Protein AF-F4N2G5-F1 (afdb_monomer)

Solvent-accessible surface area (backbone atoms only — not comparable to full-atom values): 9400 Å² total; per-residue (Å²): 141,78,87,77,74,77,72,80,75,75,89,50,101,57,57,72,68,54,56,51,49,51,51,50,53,52,51,51,53,53,51,50,51,51,49,50,54,50,52,54,52,51,51,53,51,50,52,52,52,50,52,52,49,52,52,38,50,49,43,46,70,70,36,52,48,53,44,50,52,50,53,52,52,52,50,51,54,47,54,55,53,63,75,45,82,60,80,68,88,66,76,63,88,42,73,64,55,60,50,51,50,52,52,42,51,51,51,46,53,74,66,73,38,70,64,60,50,49,52,52,55,53,38,57,46,39,53,56,52,49,49,50,28,42,76,68,69,49,96,58,70,52,63,61,46,51,51,55,31,52,52,44,51,51,52,51,53,54,56,56,62,72,73,103

Foldseek 3Di:
DDPPPPPPPCPDPDDPVVVVVVVVVVVVVVVVVVVVVVVVVVVVVVVVVVVVVVVVCCCVPPQLVLLLVLLVVVLVVLVVLLPDLAPPPPPDPDPVVVVSVVVNLVSQVVLVDPVLSVLVVVLVVLSVVSVVCNVVVHPDPSPVSSVVSVVSSVVSSVVSVVSD

Structure (mmCIF, N/CA/C/O backbone):
data_AF-F4N2G5-F1
#
_entry.id   AF-F4N2G5-F1
#
loop_
_atom_site.group_PDB
_atom_site.id
_atom_site.type_symbol
_atom_site.label_atom_id
_atom_site.label_alt_id
_atom_site.label_comp_id
_atom_site.label_asym_id
_atom_site.label_entity_id
_atom_site.label_seq_id
_atom_site.pdbx_PDB_ins_code
_atom_site.Cartn_x
_atom_site.Cartn_y
_atom_site.Cartn_z
_atom_site.occupancy
_atom_site.B_iso_or_equiv
_atom_site.auth_seq_id
_atom_site.auth_comp_id
_atom_site.auth_asym_id
_atom_site.auth_atom_id
_atom_site.pdbx_PDB_model_num
ATOM 1 N N . MET A 1 1 ? 75.468 11.472 -58.502 1.00 36.75 1 MET A N 1
ATOM 2 C CA . MET A 1 1 ? 74.272 12.330 -58.608 1.00 36.75 1 MET A CA 1
ATOM 3 C C . MET A 1 1 ? 73.341 11.672 -59.615 1.00 36.75 1 MET A C 1
ATOM 5 O O . MET A 1 1 ? 73.536 11.823 -60.810 1.00 36.75 1 MET A O 1
ATOM 9 N N . ILE A 1 2 ? 72.443 10.817 -59.124 1.00 29.44 2 ILE A N 1
ATOM 10 C CA . ILE A 1 2 ? 71.474 10.077 -59.938 1.00 29.44 2 ILE A CA 1
ATOM 11 C C . ILE A 1 2 ? 70.118 10.638 -59.537 1.00 29.44 2 ILE A C 1
ATOM 13 O O . ILE A 1 2 ? 69.681 10.469 -58.401 1.00 29.44 2 ILE A O 1
ATOM 17 N N . THR A 1 3 ? 69.507 11.386 -60.446 1.00 38.22 3 THR A N 1
ATOM 18 C CA . THR A 1 3 ? 68.133 11.866 -60.329 1.00 38.22 3 THR A CA 1
ATOM 19 C C . THR A 1 3 ? 67.207 10.661 -60.431 1.00 38.22 3 THR A C 1
ATOM 21 O O . THR A 1 3 ? 66.784 10.279 -61.521 1.00 38.22 3 THR A O 1
ATOM 24 N N . LEU A 1 4 ? 66.924 10.033 -59.290 1.00 38.41 4 LEU A N 1
ATOM 25 C CA . LEU A 1 4 ? 65.799 9.121 -59.1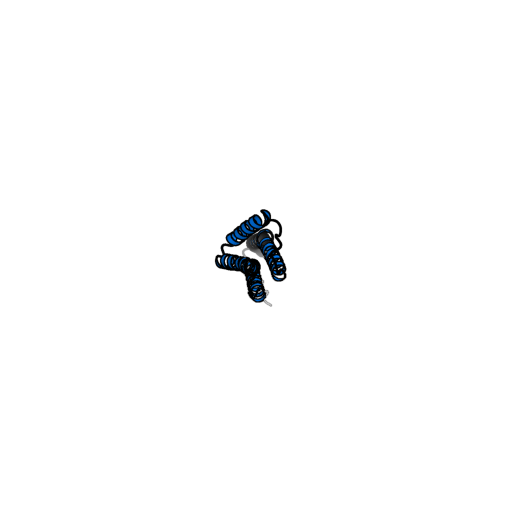49 1.00 38.41 4 LEU A CA 1
ATOM 26 C C . LEU A 1 4 ? 64.534 9.974 -59.203 1.00 38.41 4 LEU A C 1
ATOM 28 O O . LEU A 1 4 ? 64.085 10.549 -58.214 1.00 38.41 4 LEU A O 1
ATOM 32 N N . TYR A 1 5 ? 64.019 10.105 -60.422 1.00 39.09 5 TYR A N 1
ATOM 33 C CA . TYR A 1 5 ? 62.641 10.472 -60.684 1.00 39.09 5 TYR A CA 1
ATOM 34 C C . TYR A 1 5 ? 61.792 9.483 -59.877 1.00 39.09 5 TYR A C 1
ATOM 36 O O . TYR A 1 5 ? 61.670 8.319 -60.257 1.00 39.09 5 TYR A O 1
ATOM 44 N N . CYS A 1 6 ? 61.252 9.913 -58.733 1.00 48.22 6 CYS A N 1
ATOM 45 C CA . CYS A 1 6 ? 60.122 9.228 -58.120 1.00 48.22 6 CYS A CA 1
ATOM 46 C C . CYS A 1 6 ? 58.960 9.388 -59.097 1.00 48.22 6 CYS A C 1
ATOM 48 O O . CYS A 1 6 ? 58.163 10.323 -59.007 1.00 48.22 6 CYS A O 1
ATOM 50 N N . GLY A 1 7 ? 58.929 8.489 -60.082 1.00 39.19 7 GLY A N 1
ATOM 51 C CA . GLY A 1 7 ? 57.743 8.167 -60.838 1.00 39.19 7 GLY A CA 1
ATOM 52 C C . GLY A 1 7 ? 56.649 7.942 -59.817 1.00 39.19 7 GLY A C 1
ATOM 53 O O . GLY A 1 7 ? 56.729 7.054 -58.973 1.00 39.19 7 GLY A O 1
ATOM 54 N N . LYS A 1 8 ? 55.679 8.848 -59.841 1.00 44.97 8 LYS A N 1
ATOM 55 C CA . LYS A 1 8 ? 54.431 8.756 -59.112 1.00 44.97 8 LYS A CA 1
ATOM 56 C C . LYS A 1 8 ? 53.700 7.546 -59.680 1.00 44.97 8 LYS A C 1
ATOM 58 O O . LYS A 1 8 ? 52.864 7.677 -60.572 1.00 44.97 8 LYS A O 1
ATOM 63 N N . GLU A 1 9 ? 54.075 6.361 -59.215 1.00 43.81 9 GLU A N 1
ATOM 64 C CA . GLU A 1 9 ? 53.284 5.164 -59.414 1.00 43.81 9 GLU A CA 1
ATOM 65 C C . GLU A 1 9 ? 52.011 5.371 -58.605 1.00 43.81 9 GLU A C 1
ATOM 67 O O . GLU A 1 9 ? 51.947 5.181 -57.391 1.00 43.81 9 GLU A O 1
ATOM 72 N N . ASN A 1 10 ? 51.009 5.891 -59.309 1.00 43.81 10 ASN A N 1
ATOM 73 C CA . ASN A 1 10 ? 49.627 5.951 -58.883 1.00 43.81 10 ASN A CA 1
ATOM 74 C C . ASN A 1 10 ? 49.120 4.510 -58.695 1.00 43.81 10 ASN A C 1
ATOM 76 O O . ASN A 1 10 ? 48.363 3.993 -59.509 1.00 43.81 10 ASN A O 1
ATOM 80 N N . LEU A 1 11 ? 49.525 3.862 -57.605 1.00 47.91 11 LEU A N 1
ATOM 81 C CA . LEU A 1 11 ? 48.919 2.641 -57.070 1.00 47.91 11 LEU A CA 1
ATOM 82 C C . LEU A 1 11 ? 47.849 3.006 -56.032 1.00 47.91 11 LEU A C 1
ATOM 84 O O . LEU A 1 11 ? 47.732 2.443 -54.948 1.00 47.91 11 LEU A O 1
ATOM 88 N N . SER A 1 12 ? 47.035 3.993 -56.384 1.00 48.25 12 SER A N 1
ATOM 89 C CA . SER A 1 12 ? 45.714 4.187 -55.807 1.00 48.25 12 SER A CA 1
ATOM 90 C C . SER A 1 12 ? 44.807 4.626 -56.938 1.00 48.25 12 SER A C 1
ATOM 92 O O . SER A 1 12 ? 44.971 5.703 -57.502 1.00 48.25 12 SER A O 1
ATOM 94 N N . ALA A 1 13 ? 43.864 3.753 -57.293 1.00 53.59 13 ALA A N 1
ATOM 95 C CA . ALA A 1 13 ? 42.905 3.950 -58.377 1.00 53.59 13 ALA A CA 1
ATOM 96 C C . ALA A 1 13 ? 41.901 5.099 -58.119 1.00 53.59 13 ALA A C 1
ATOM 98 O O . ALA A 1 13 ? 40.985 5.302 -58.909 1.00 53.59 13 ALA A O 1
ATOM 99 N N . LEU A 1 14 ? 42.066 5.860 -57.030 1.00 54.56 14 LEU A N 1
ATOM 100 C CA . LEU A 1 14 ? 41.277 7.038 -56.682 1.00 54.56 14 LEU A CA 1
ATOM 101 C C . LEU A 1 14 ? 42.187 8.155 -56.158 1.00 54.56 14 LEU A C 1
ATOM 103 O O . LEU A 1 14 ? 43.145 7.891 -55.430 1.00 54.56 14 LEU A O 1
ATOM 107 N N . SER A 1 15 ? 41.877 9.409 -56.511 1.00 60.66 15 SER A N 1
ATOM 108 C CA . SER A 1 15 ? 42.603 10.564 -55.969 1.00 60.66 15 SER A CA 1
ATOM 109 C C . SER A 1 15 ? 42.416 10.647 -54.439 1.00 60.66 15 SER A C 1
ATOM 111 O O . SER A 1 15 ? 41.378 10.217 -53.925 1.00 60.66 15 SER A O 1
ATOM 113 N N . PRO A 1 16 ? 43.386 11.205 -53.689 1.00 62.91 16 PRO A N 1
ATOM 114 C CA . PRO A 1 16 ? 43.317 11.304 -52.225 1.00 62.91 16 PRO A CA 1
ATOM 115 C C . PRO A 1 16 ? 42.044 11.997 -51.714 1.00 62.91 16 PRO A C 1
ATOM 117 O O . PRO A 1 16 ? 41.509 11.642 -50.666 1.00 62.91 16 PRO A O 1
ATOM 120 N N . GLU A 1 17 ? 41.528 12.949 -52.491 1.00 64.31 17 GLU A N 1
ATOM 121 C CA . GLU A 1 17 ? 40.291 13.684 -52.216 1.00 64.31 17 GLU A CA 1
ATOM 122 C C . GLU A 1 17 ? 39.054 12.776 -52.283 1.00 64.31 17 GLU A C 1
ATOM 124 O O . GLU A 1 17 ? 38.170 12.879 -51.434 1.00 64.31 17 GLU A O 1
ATOM 129 N N . TRP A 1 18 ? 39.012 11.826 -53.225 1.00 65.62 18 TRP A N 1
ATOM 130 C CA . TRP A 1 18 ? 37.915 10.860 -53.334 1.00 65.62 18 TRP A CA 1
ATOM 131 C C . TRP A 1 18 ? 37.932 9.822 -52.208 1.00 65.62 18 TRP A C 1
ATOM 133 O O . TRP A 1 18 ? 36.873 9.457 -51.702 1.00 65.62 18 TRP A O 1
ATOM 143 N N . VAL A 1 19 ? 39.115 9.379 -51.769 1.00 68.12 19 VAL A N 1
ATOM 144 C CA . VAL A 1 19 ? 39.245 8.466 -50.617 1.00 68.12 19 VAL A CA 1
ATOM 145 C C . VAL A 1 19 ? 38.788 9.158 -49.326 1.00 68.12 19 VAL A C 1
ATOM 147 O O . VAL A 1 19 ? 38.049 8.566 -48.538 1.00 68.12 19 VAL A O 1
ATOM 150 N N . GLY A 1 20 ? 39.149 10.435 -49.144 1.00 66.88 20 GLY A N 1
ATOM 151 C CA . GLY A 1 20 ? 38.662 11.263 -48.039 1.00 66.88 20 GLY A CA 1
ATOM 152 C C . GLY A 1 20 ? 37.144 11.477 -48.074 1.00 66.88 20 GLY A C 1
ATOM 153 O O . GLY A 1 20 ? 36.478 11.306 -47.053 1.00 66.88 2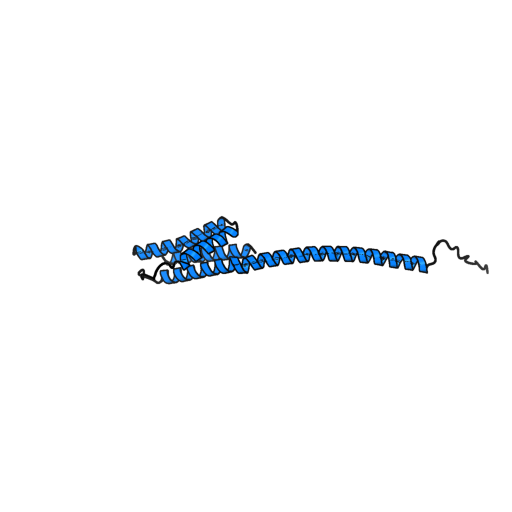0 GLY A O 1
ATOM 154 N N . LEU A 1 21 ? 36.577 11.770 -49.250 1.00 73.81 21 LEU A N 1
ATOM 155 C CA . LEU A 1 21 ? 35.134 11.957 -49.433 1.00 73.81 21 LEU A CA 1
ATOM 156 C C . LEU A 1 21 ? 34.341 10.682 -49.097 1.00 73.81 21 LEU A C 1
ATOM 158 O O . LEU A 1 21 ? 33.347 10.746 -48.373 1.00 73.81 21 LEU A O 1
ATOM 162 N N . ILE A 1 22 ? 34.802 9.518 -49.567 1.00 75.31 22 ILE A N 1
ATOM 163 C CA . ILE A 1 22 ? 34.173 8.222 -49.269 1.00 75.31 22 ILE A CA 1
ATOM 164 C C . ILE A 1 22 ? 34.256 7.915 -47.769 1.00 75.31 22 ILE A C 1
ATOM 166 O O . ILE A 1 22 ? 33.269 7.464 -47.189 1.00 75.31 22 ILE A O 1
ATOM 170 N N . GLY A 1 23 ? 35.392 8.203 -47.126 1.00 75.06 23 GLY A N 1
ATOM 171 C CA . GLY A 1 23 ? 35.560 8.038 -45.681 1.00 75.06 23 GLY A CA 1
ATOM 172 C C . GLY A 1 23 ? 34.583 8.891 -44.866 1.00 75.06 23 GLY A C 1
ATOM 173 O O . GLY A 1 23 ? 33.963 8.387 -43.928 1.00 75.06 23 GLY A O 1
ATOM 174 N N . VAL A 1 24 ? 34.376 10.153 -45.259 1.00 78.38 24 VAL A N 1
ATOM 175 C CA . VAL A 1 24 ? 33.397 11.048 -44.619 1.00 78.38 24 VAL A CA 1
ATOM 176 C C . VAL A 1 24 ? 31.973 10.540 -44.839 1.00 78.38 24 VAL A C 1
ATOM 178 O O . VAL A 1 24 ? 31.214 10.435 -43.876 1.00 78.38 24 VAL A O 1
ATOM 181 N N . ILE A 1 25 ? 31.602 10.157 -46.064 1.00 78.62 25 ILE A N 1
ATOM 182 C CA . ILE A 1 25 ? 30.261 9.629 -46.361 1.00 78.62 25 ILE A CA 1
ATOM 183 C C . ILE A 1 25 ? 29.992 8.352 -45.550 1.00 78.62 25 ILE A C 1
ATOM 185 O O . ILE A 1 25 ? 28.964 8.254 -44.878 1.00 78.62 25 ILE A O 1
ATOM 189 N N . ALA A 1 26 ? 30.936 7.408 -45.541 1.00 78.06 26 ALA A N 1
ATOM 190 C CA . ALA A 1 26 ? 30.819 6.165 -44.782 1.00 78.06 26 ALA A CA 1
ATOM 191 C C . ALA A 1 26 ? 30.724 6.420 -43.268 1.00 78.06 26 ALA A C 1
ATOM 193 O O . ALA A 1 26 ? 29.859 5.850 -42.600 1.00 78.06 26 ALA A O 1
ATOM 194 N N . GLY A 1 27 ? 31.551 7.323 -42.732 1.00 78.81 27 GLY A N 1
ATOM 195 C CA . GLY A 1 27 ? 31.499 7.731 -41.327 1.00 78.81 27 GLY A CA 1
ATOM 196 C C . GLY A 1 27 ? 30.171 8.395 -40.951 1.00 78.81 27 GLY A C 1
ATOM 197 O O . GLY A 1 27 ? 29.613 8.104 -39.892 1.00 78.81 27 GLY A O 1
ATOM 198 N N . THR A 1 28 ? 29.613 9.222 -41.839 1.00 83.50 28 THR A N 1
ATOM 199 C CA . THR A 1 28 ? 28.327 9.904 -41.618 1.00 83.50 28 THR A CA 1
ATOM 200 C C . THR A 1 28 ? 27.163 8.912 -41.620 1.00 83.50 28 THR A C 1
ATOM 202 O O . THR A 1 28 ? 26.295 8.984 -40.751 1.00 83.50 28 THR A O 1
ATOM 205 N N . ILE A 1 29 ? 27.169 7.937 -42.535 1.00 82.31 29 ILE A N 1
ATOM 206 C CA . ILE A 1 29 ? 26.154 6.872 -42.592 1.00 82.31 29 ILE A CA 1
ATOM 207 C C . ILE A 1 29 ? 26.222 5.992 -41.339 1.00 82.31 29 ILE A C 1
ATOM 209 O O . ILE A 1 29 ? 25.192 5.738 -40.714 1.00 82.31 29 ILE A O 1
ATOM 213 N N . LEU A 1 30 ? 27.422 5.566 -40.927 1.00 79.25 30 LEU A N 1
ATOM 214 C CA . LEU A 1 30 ? 27.606 4.760 -39.716 1.00 79.25 30 LEU A CA 1
ATOM 215 C C . LEU A 1 30 ? 27.175 5.514 -38.455 1.00 79.25 30 LEU A C 1
ATOM 217 O O . LEU A 1 30 ? 26.456 4.960 -37.624 1.00 79.25 30 LEU A O 1
ATOM 221 N N . THR A 1 31 ? 27.553 6.787 -38.334 1.00 82.00 31 THR A N 1
ATOM 222 C CA . THR A 1 31 ? 27.168 7.626 -37.190 1.00 82.00 31 THR A CA 1
ATOM 223 C C . THR A 1 31 ? 25.664 7.899 -37.186 1.00 82.00 31 THR A C 1
ATOM 225 O O . THR A 1 31 ? 25.040 7.863 -36.125 1.00 82.00 31 THR A O 1
ATOM 228 N N . GLY A 1 32 ? 25.053 8.103 -38.357 1.00 82.06 32 GLY A N 1
ATOM 229 C CA . GLY A 1 32 ? 23.605 8.254 -38.507 1.00 82.06 32 GLY A CA 1
ATOM 230 C C . GLY A 1 32 ? 22.840 6.994 -38.097 1.00 82.06 32 GLY A C 1
ATOM 231 O O . GLY A 1 32 ? 21.888 7.079 -37.321 1.00 82.06 32 GLY A O 1
ATOM 232 N N . LEU A 1 33 ? 23.299 5.815 -38.531 1.00 82.31 33 LEU A N 1
ATOM 233 C CA . LEU A 1 33 ? 22.727 4.527 -38.127 1.00 82.31 33 LEU A CA 1
ATOM 234 C C . LEU A 1 33 ? 22.886 4.286 -36.622 1.00 82.31 33 LEU A C 1
ATOM 236 O O . LEU A 1 33 ? 21.908 3.955 -35.951 1.00 82.31 33 LEU A O 1
ATOM 240 N N . ALA A 1 34 ? 24.083 4.499 -36.070 1.00 80.75 34 ALA A N 1
ATOM 241 C CA . ALA A 1 34 ? 24.333 4.365 -34.636 1.00 80.75 34 ALA A CA 1
ATOM 242 C C . ALA A 1 34 ? 23.440 5.313 -33.818 1.00 80.75 34 ALA A C 1
ATOM 244 O O . ALA A 1 34 ? 22.804 4.887 -32.854 1.00 80.75 34 ALA A O 1
ATOM 245 N N . SER A 1 35 ? 23.317 6.571 -34.249 1.00 83.19 35 SER A N 1
ATOM 246 C CA . SER A 1 35 ? 22.448 7.567 -33.612 1.00 83.19 35 SER A CA 1
ATOM 247 C C . SER A 1 35 ? 20.978 7.158 -33.666 1.00 83.19 35 SER A C 1
ATOM 249 O O . SER A 1 35 ? 20.281 7.266 -32.658 1.00 83.19 35 SER A O 1
ATOM 251 N N . TYR A 1 36 ? 20.511 6.616 -34.794 1.00 85.81 36 TYR A N 1
ATOM 252 C CA . TYR A 1 36 ? 19.151 6.091 -34.927 1.00 85.81 36 TYR A CA 1
ATOM 253 C C . TYR A 1 36 ? 18.888 4.921 -33.966 1.00 85.81 36 TYR A C 1
ATOM 255 O O . TYR A 1 36 ? 17.862 4.899 -33.280 1.00 85.81 36 TYR A O 1
ATOM 263 N N . PHE A 1 37 ? 19.821 3.970 -33.853 1.00 84.88 37 PHE A N 1
ATOM 264 C CA . PHE A 1 37 ? 19.696 2.854 -32.909 1.00 84.88 37 PHE A CA 1
ATOM 265 C C . PHE A 1 37 ? 19.698 3.323 -31.449 1.00 84.88 37 PHE A C 1
ATOM 267 O O . PHE A 1 37 ? 18.872 2.855 -30.658 1.00 84.88 37 PHE A O 1
ATOM 274 N N . ILE A 1 38 ? 20.573 4.268 -31.095 1.00 84.38 38 ILE A N 1
ATOM 275 C CA . ILE A 1 38 ? 20.636 4.850 -29.748 1.00 84.38 38 ILE A CA 1
ATOM 276 C C . ILE A 1 38 ? 19.339 5.593 -29.428 1.00 84.38 38 ILE A C 1
ATOM 278 O O . ILE A 1 38 ? 18.747 5.331 -28.383 1.00 84.38 38 ILE A O 1
ATOM 282 N N . GLN A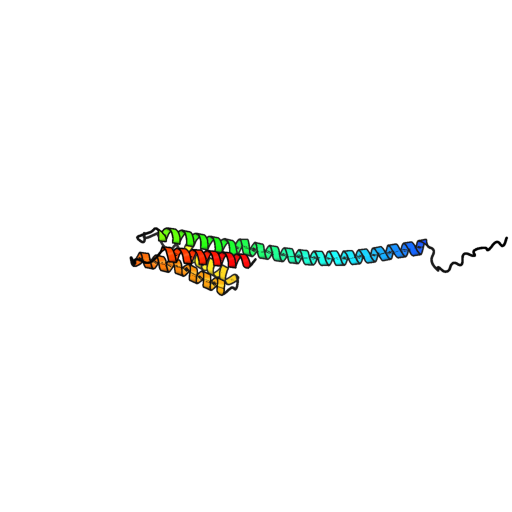 1 39 ? 18.846 6.450 -30.327 1.00 84.62 39 GLN A N 1
ATOM 283 C CA . GLN A 1 39 ? 17.586 7.174 -30.132 1.00 84.62 39 GLN A CA 1
ATOM 284 C C . GLN A 1 39 ? 16.401 6.218 -29.996 1.00 84.62 39 GLN A C 1
ATOM 286 O O . GLN A 1 39 ? 15.577 6.384 -29.099 1.00 84.62 39 GLN A O 1
ATOM 291 N N . ARG A 1 40 ? 16.337 5.166 -30.820 1.00 86.50 40 ARG A N 1
ATOM 292 C CA . ARG A 1 40 ? 15.276 4.156 -30.725 1.00 86.50 40 ARG A CA 1
ATOM 293 C C . ARG A 1 40 ? 15.324 3.391 -29.402 1.00 86.50 40 ARG A C 1
ATOM 295 O O . ARG A 1 40 ? 14.276 3.116 -28.820 1.00 86.50 40 ARG A O 1
ATOM 302 N N . SER A 1 41 ? 16.518 3.046 -28.924 1.00 83.88 41 SER A N 1
ATOM 303 C CA . SER A 1 41 ? 16.711 2.374 -27.633 1.00 83.88 41 SER A CA 1
ATOM 304 C C . SER A 1 41 ? 16.355 3.290 -26.458 1.00 83.88 41 SER A C 1
ATOM 306 O O . SER A 1 41 ? 15.599 2.896 -25.568 1.00 83.88 41 SER A O 1
ATOM 308 N N . ALA A 1 42 ? 16.827 4.538 -26.488 1.00 84.06 42 ALA A N 1
ATOM 309 C CA . ALA A 1 42 ? 16.531 5.549 -25.480 1.00 84.06 42 ALA A CA 1
ATOM 310 C C . ALA A 1 42 ? 15.031 5.857 -25.411 1.00 84.06 42 ALA A C 1
ATOM 312 O O . ALA A 1 42 ? 14.473 5.900 -24.319 1.00 84.06 42 ALA A O 1
ATOM 313 N N . HIS A 1 43 ? 14.358 5.983 -26.558 1.00 88.25 43 HIS A N 1
ATOM 314 C CA . HIS A 1 43 ? 12.918 6.217 -26.612 1.00 88.25 43 HIS A CA 1
ATOM 315 C C . HIS A 1 43 ? 12.122 5.055 -26.004 1.00 88.25 43 HIS A C 1
ATOM 317 O O . HIS A 1 43 ? 11.253 5.287 -25.168 1.00 88.25 43 HIS A O 1
ATOM 323 N N . LYS A 1 44 ? 12.465 3.802 -26.341 1.00 88.19 44 LYS A N 1
ATOM 324 C CA . LYS A 1 44 ? 11.830 2.620 -25.732 1.00 88.19 44 LYS A CA 1
ATOM 325 C C . LYS A 1 44 ? 12.008 2.590 -24.213 1.00 88.19 44 LYS A C 1
ATOM 327 O O . LYS A 1 44 ? 11.033 2.410 -23.493 1.00 88.19 44 LYS A O 1
ATOM 332 N N . ARG A 1 45 ? 13.232 2.819 -23.725 1.00 86.25 45 ARG A N 1
ATOM 333 C CA . ARG A 1 45 ? 13.515 2.868 -22.281 1.00 86.25 45 ARG A CA 1
ATOM 334 C C . ARG A 1 45 ? 12.780 4.013 -21.589 1.00 86.25 45 ARG A C 1
ATOM 336 O O . ARG A 1 45 ? 12.251 3.815 -20.503 1.00 86.25 45 ARG A O 1
ATOM 343 N N . SER A 1 46 ? 12.721 5.187 -22.215 1.00 87.12 46 SER A N 1
ATOM 344 C CA . SER A 1 46 ? 11.975 6.332 -21.688 1.00 87.12 46 SER A CA 1
ATOM 345 C C . SER A 1 46 ? 10.491 6.003 -21.551 1.00 87.12 46 SER A C 1
ATOM 347 O O . SER A 1 46 ? 9.918 6.256 -20.498 1.00 87.12 46 SER A O 1
ATOM 349 N N . LEU A 1 47 ? 9.895 5.375 -22.568 1.00 88.81 47 LEU A N 1
ATOM 350 C CA . LEU A 1 47 ? 8.494 4.953 -22.542 1.00 88.81 47 LEU A CA 1
ATOM 351 C C . LEU A 1 47 ? 8.231 3.912 -21.439 1.00 88.81 47 LEU A C 1
ATOM 353 O O . LEU A 1 47 ? 7.219 3.974 -20.747 1.00 88.81 47 LEU A O 1
ATOM 357 N N . GLU A 1 48 ? 9.146 2.961 -21.242 1.00 87.44 48 GLU A N 1
ATOM 358 C CA . GLU A 1 48 ? 9.051 1.985 -20.149 1.00 87.44 48 GLU A CA 1
ATOM 359 C C . GLU A 1 48 ? 9.128 2.651 -18.769 1.00 87.44 48 GLU A C 1
ATOM 361 O O . GLU A 1 48 ? 8.349 2.307 -17.878 1.00 87.44 48 GLU A O 1
ATOM 366 N N . ILE A 1 49 ? 10.045 3.605 -18.586 1.00 87.00 49 ILE A N 1
ATOM 367 C CA . ILE A 1 49 ? 10.189 4.364 -17.336 1.00 87.00 49 ILE A CA 1
ATOM 368 C C . ILE A 1 49 ? 8.939 5.209 -17.081 1.00 87.00 49 ILE A C 1
ATOM 370 O O . ILE A 1 49 ? 8.429 5.220 -15.962 1.00 87.00 49 ILE A O 1
ATOM 374 N N . GLU A 1 50 ? 8.420 5.878 -18.107 1.00 85.50 50 GLU A N 1
ATOM 375 C CA . GLU A 1 50 ? 7.214 6.698 -18.017 1.00 85.50 50 GLU A CA 1
ATOM 376 C C . GLU A 1 50 ? 5.983 5.853 -17.677 1.00 85.50 50 GLU A C 1
ATOM 378 O O . GLU A 1 50 ? 5.244 6.189 -16.754 1.00 85.50 50 GLU A O 1
ATOM 383 N N . ASN A 1 51 ? 5.814 4.695 -18.318 1.00 85.94 51 ASN A N 1
ATOM 384 C CA . ASN A 1 51 ? 4.733 3.766 -17.989 1.00 85.94 51 ASN A CA 1
ATOM 385 C C . ASN A 1 51 ? 4.834 3.239 -16.552 1.00 85.94 51 ASN A C 1
ATOM 387 O O . ASN A 1 51 ? 3.823 3.173 -15.850 1.00 85.94 51 ASN A O 1
ATOM 391 N N . LYS A 1 52 ? 6.042 2.893 -16.084 1.00 84.00 52 LYS A N 1
ATOM 392 C CA . LYS A 1 52 ? 6.259 2.494 -14.683 1.00 84.00 52 LYS A CA 1
ATOM 393 C C . LYS A 1 52 ? 5.921 3.630 -13.721 1.00 84.00 52 LYS A C 1
ATOM 395 O O . LYS A 1 52 ? 5.228 3.393 -12.736 1.00 84.00 52 LYS A O 1
ATOM 400 N N . ARG A 1 53 ? 6.344 4.858 -14.031 1.00 84.94 53 ARG A N 1
ATOM 401 C CA . ARG A 1 53 ? 6.040 6.049 -13.231 1.00 84.94 53 ARG A CA 1
ATOM 402 C C . ARG A 1 53 ? 4.539 6.326 -13.174 1.00 84.94 53 ARG A C 1
ATOM 404 O O . ARG A 1 53 ? 4.019 6.568 -12.093 1.00 84.94 53 ARG A O 1
ATOM 411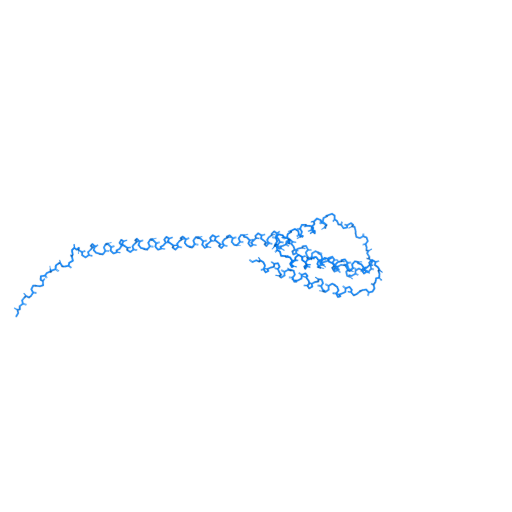 N N . ASN A 1 54 ? 3.839 6.238 -14.301 1.00 87.25 54 ASN A N 1
ATOM 412 C CA . ASN A 1 54 ? 2.392 6.446 -14.359 1.00 87.25 54 ASN A CA 1
ATOM 413 C C . ASN A 1 54 ? 1.637 5.380 -13.561 1.00 87.25 54 ASN A C 1
ATOM 415 O O . ASN A 1 54 ? 0.721 5.712 -12.812 1.00 87.25 54 ASN A O 1
ATOM 419 N N . LYS A 1 55 ? 2.059 4.113 -13.653 1.00 84.25 55 LYS A N 1
ATOM 420 C CA . LYS A 1 55 ? 1.489 3.030 -12.842 1.00 84.25 55 LYS A CA 1
ATOM 421 C C . LYS A 1 55 ? 1.716 3.258 -11.344 1.00 84.25 55 LYS A C 1
ATOM 423 O O . LYS A 1 55 ? 0.779 3.098 -10.567 1.00 84.25 55 LYS A O 1
ATOM 428 N N . ALA A 1 56 ? 2.931 3.637 -10.946 1.00 83.94 56 ALA A N 1
ATOM 429 C CA . ALA A 1 56 ? 3.251 3.935 -9.553 1.00 83.94 56 ALA A CA 1
ATOM 430 C C . ALA A 1 56 ? 2.429 5.124 -9.036 1.00 83.94 56 ALA A C 1
ATOM 432 O O . ALA A 1 56 ? 1.790 5.012 -7.997 1.00 83.94 56 ALA A O 1
ATOM 433 N N . ASN A 1 57 ? 2.356 6.221 -9.797 1.00 85.44 57 ASN A N 1
ATOM 434 C CA . ASN A 1 57 ? 1.542 7.385 -9.444 1.00 85.44 57 ASN A CA 1
ATOM 435 C C . ASN A 1 57 ? 0.067 7.012 -9.261 1.00 85.44 57 ASN A C 1
ATOM 437 O O . ASN A 1 57 ? -0.530 7.392 -8.260 1.00 85.44 57 ASN A O 1
ATOM 441 N N . PHE A 1 58 ? -0.498 6.215 -10.174 1.00 86.00 58 PHE A N 1
ATOM 442 C CA . PHE A 1 58 ? -1.874 5.738 -10.054 1.00 86.00 58 PHE A CA 1
ATOM 443 C C . PHE A 1 58 ? -2.096 4.937 -8.761 1.00 86.00 58 PHE A C 1
ATOM 445 O O . PHE A 1 58 ? -3.056 5.187 -8.035 1.00 86.00 58 PHE A O 1
ATOM 452 N N . LEU A 1 59 ? -1.193 4.006 -8.436 1.00 85.31 59 LEU A N 1
ATOM 453 C CA . LEU A 1 59 ? -1.284 3.218 -7.203 1.00 85.31 59 LEU A CA 1
ATOM 454 C C . LEU A 1 59 ? -1.155 4.086 -5.946 1.00 85.31 59 LEU A C 1
ATOM 456 O O . LEU A 1 59 ? -1.913 3.893 -4.999 1.00 85.31 59 LEU A O 1
ATOM 460 N N . ILE A 1 60 ? -0.234 5.052 -5.929 1.00 86.50 60 ILE A N 1
ATOM 461 C CA . ILE A 1 60 ? -0.066 5.963 -4.788 1.00 86.50 60 ILE A CA 1
ATOM 462 C C . ILE A 1 60 ? -1.330 6.792 -4.583 1.00 86.50 60 ILE A C 1
ATOM 464 O O . ILE A 1 60 ? -1.855 6.849 -3.473 1.00 86.50 60 ILE A O 1
ATOM 468 N N . GLU A 1 61 ? -1.795 7.441 -5.647 1.00 84.31 61 GLU A N 1
ATOM 469 C CA . GLU A 1 61 ? -2.793 8.501 -5.562 1.00 84.31 61 GLU A CA 1
ATOM 470 C C . GLU A 1 61 ? -4.205 7.967 -5.317 1.00 84.31 61 GLU A C 1
ATOM 472 O O . GLU A 1 61 ? -4.945 8.586 -4.556 1.00 84.31 61 GLU A O 1
ATOM 477 N N . TYR A 1 62 ? -4.545 6.808 -5.890 1.00 83.31 62 TYR A N 1
ATOM 478 C CA . TYR A 1 62 ? -5.903 6.253 -5.841 1.00 83.31 62 TYR A CA 1
ATOM 479 C C . TYR A 1 62 ? -6.059 5.018 -4.948 1.00 83.31 62 TYR A C 1
ATOM 481 O O . TYR A 1 62 ? -7.182 4.647 -4.628 1.00 83.31 62 TYR A O 1
ATOM 489 N N . VAL A 1 63 ? -4.968 4.337 -4.575 1.00 87.00 63 VAL A N 1
ATOM 490 C CA . VAL A 1 63 ? -5.052 3.085 -3.800 1.00 87.00 63 VAL A CA 1
ATOM 491 C C . VAL A 1 63 ? -4.389 3.250 -2.440 1.00 87.00 63 VAL A C 1
ATOM 493 O O . VAL A 1 63 ? -5.055 3.176 -1.411 1.00 87.00 63 VAL A O 1
ATOM 496 N N . ILE A 1 64 ? -3.080 3.503 -2.409 1.00 87.88 64 ILE A N 1
ATOM 497 C CA . ILE A 1 64 ? -2.309 3.528 -1.158 1.00 87.88 64 ILE A CA 1
ATOM 498 C C . ILE A 1 64 ? -2.762 4.678 -0.261 1.00 87.88 64 ILE A C 1
ATOM 500 O O . ILE A 1 64 ? -2.910 4.478 0.944 1.00 87.88 64 ILE A O 1
ATOM 504 N N . LYS A 1 65 ? -2.999 5.867 -0.828 1.00 89.25 65 LYS A N 1
ATOM 505 C CA . LYS A 1 65 ? -3.449 7.037 -0.067 1.00 89.25 65 LYS A CA 1
ATOM 506 C C . LYS A 1 65 ? -4.788 6.787 0.626 1.00 89.25 65 LYS A C 1
ATOM 508 O O . LYS A 1 65 ? -4.892 7.038 1.824 1.00 89.25 65 LYS A O 1
ATOM 513 N N . ASP A 1 66 ? -5.765 6.252 -0.100 1.00 88.56 66 ASP A N 1
ATOM 514 C CA . ASP A 1 66 ? -7.113 6.011 0.421 1.00 88.56 66 ASP A CA 1
ATOM 515 C C . ASP A 1 66 ? -7.117 4.901 1.477 1.00 88.56 66 ASP A C 1
ATOM 517 O O . ASP A 1 66 ? -7.717 5.060 2.541 1.00 88.56 66 ASP A O 1
ATOM 521 N N . VAL A 1 67 ? -6.363 3.819 1.247 1.00 89.19 67 VAL A N 1
ATOM 522 C CA . VAL A 1 67 ? -6.203 2.746 2.241 1.00 89.19 67 VAL A CA 1
ATOM 523 C C . VAL A 1 67 ? -5.508 3.265 3.504 1.00 89.19 67 VAL A C 1
ATOM 525 O O . VAL A 1 67 ? -5.961 2.983 4.613 1.00 89.19 67 VAL A O 1
ATOM 528 N N . CYS A 1 68 ? -4.435 4.053 3.368 1.00 90.19 68 CYS A N 1
ATOM 529 C CA . CYS A 1 68 ? -3.750 4.645 4.520 1.00 90.19 68 CYS A CA 1
ATOM 530 C C . CYS A 1 68 ? -4.666 5.594 5.302 1.00 90.19 68 CYS A C 1
ATOM 532 O O . CYS A 1 68 ? -4.702 5.511 6.527 1.00 90.19 68 CYS A O 1
ATOM 534 N N . ALA A 1 69 ? -5.417 6.451 4.605 1.00 90.38 69 ALA A N 1
ATOM 535 C CA . ALA A 1 69 ? -6.346 7.391 5.227 1.00 90.38 69 ALA A CA 1
ATOM 536 C C . ALA A 1 69 ? -7.454 6.667 6.005 1.00 90.38 69 ALA A C 1
ATOM 538 O O . ALA A 1 69 ? -7.789 7.074 7.118 1.00 90.38 69 ALA A O 1
ATOM 539 N N . PHE A 1 70 ? -7.978 5.567 5.458 1.00 90.56 70 PHE A N 1
ATOM 540 C CA . PHE A 1 70 ? -8.939 4.726 6.165 1.00 90.56 70 PHE A CA 1
ATOM 541 C C . PHE A 1 70 ? -8.327 4.103 7.427 1.00 90.56 70 PHE A C 1
ATOM 543 O O . PHE A 1 70 ? -8.909 4.214 8.502 1.00 90.56 70 PHE A O 1
ATOM 550 N N . ILE A 1 71 ? -7.129 3.512 7.329 1.00 89.69 71 ILE A N 1
ATOM 551 C CA . ILE A 1 71 ? -6.429 2.926 8.487 1.00 89.69 71 ILE A CA 1
ATOM 552 C C . ILE A 1 71 ? -6.194 3.975 9.584 1.00 89.69 71 ILE A C 1
ATOM 554 O O . ILE A 1 71 ? -6.386 3.677 10.760 1.00 89.69 71 ILE A O 1
ATOM 558 N N . ASP A 1 72 ? -5.801 5.196 9.218 1.00 88.44 72 ASP A N 1
ATOM 559 C CA . ASP A 1 72 ? -5.613 6.289 10.179 1.00 88.44 72 ASP A CA 1
ATOM 560 C C . ASP A 1 72 ? -6.924 6.711 10.848 1.00 88.44 72 ASP A C 1
ATOM 562 O O . ASP A 1 72 ? -6.958 6.910 12.062 1.00 88.44 72 ASP A O 1
ATOM 566 N N . SER A 1 73 ? -8.017 6.780 10.085 1.00 88.19 73 SER A N 1
ATOM 567 C CA . SER A 1 73 ? -9.348 7.036 10.640 1.00 88.19 73 SER A CA 1
ATOM 568 C C . SER A 1 73 ? -9.763 5.956 11.645 1.00 88.19 73 SER A C 1
ATOM 570 O O . SER A 1 73 ? -10.257 6.282 12.722 1.00 88.19 73 SER A O 1
ATOM 572 N N . GLU A 1 74 ? -9.541 4.680 11.326 1.00 84.69 74 GLU A N 1
ATOM 573 C CA . GLU A 1 74 ? -9.864 3.559 12.218 1.00 84.69 74 GLU A CA 1
ATOM 574 C C . GLU A 1 74 ? -9.011 3.559 13.490 1.00 84.69 74 GLU A C 1
ATOM 576 O O . GLU A 1 74 ? -9.526 3.320 14.582 1.00 84.69 74 GLU A O 1
ATOM 581 N N . LEU A 1 75 ? -7.714 3.862 13.382 1.00 86.69 75 LEU A N 1
ATOM 582 C CA . LEU A 1 75 ? -6.845 3.977 14.552 1.00 86.69 75 LEU A CA 1
ATOM 583 C C . LEU A 1 75 ? -7.278 5.116 15.477 1.00 86.69 75 LEU A C 1
ATOM 585 O O . LEU A 1 75 ? -7.273 4.929 16.693 1.00 86.69 75 LEU A O 1
ATOM 589 N N . ASN A 1 76 ? -7.681 6.260 14.922 1.00 85.44 76 ASN A N 1
ATOM 590 C CA . ASN A 1 76 ? -8.199 7.374 15.716 1.00 85.44 76 ASN A CA 1
ATOM 591 C C . ASN A 1 76 ? -9.477 6.968 16.463 1.00 85.44 76 ASN A C 1
ATOM 593 O O . ASN A 1 76 ? -9.561 7.162 17.674 1.00 85.44 76 ASN A O 1
ATOM 597 N N . LEU A 1 77 ? -10.423 6.313 15.779 1.00 81.56 77 LEU A N 1
ATOM 598 C CA . LEU A 1 77 ? -11.634 5.776 16.414 1.00 81.56 77 LEU A CA 1
ATOM 599 C C . LEU A 1 77 ? -11.299 4.783 17.535 1.00 81.56 77 LEU A C 1
ATOM 601 O O . LEU A 1 77 ? -11.918 4.785 18.597 1.00 81.56 77 LEU A O 1
ATOM 605 N N . LEU A 1 78 ? -10.297 3.934 17.323 1.00 82.69 78 LEU A N 1
ATOM 606 C CA . LEU A 1 78 ? -9.879 2.937 18.302 1.00 82.69 78 LEU A CA 1
ATOM 607 C C . LEU A 1 78 ? -9.194 3.571 19.526 1.00 82.69 78 LEU A C 1
ATOM 609 O O . LEU A 1 78 ? -9.409 3.117 20.652 1.00 82.69 78 LEU A O 1
ATOM 613 N N . GLN A 1 79 ? -8.432 4.651 19.334 1.00 82.56 79 GLN A N 1
ATOM 614 C CA . GLN A 1 79 ? -7.875 5.464 20.422 1.00 82.56 79 GLN A CA 1
ATOM 615 C C . GLN A 1 79 ? -8.968 6.185 21.219 1.00 82.56 79 GLN A C 1
ATOM 617 O O . GLN A 1 79 ? -8.907 6.217 22.449 1.00 82.56 79 GLN A O 1
ATOM 622 N N . GLU A 1 80 ? -9.996 6.709 20.552 1.00 81.88 80 GLU A N 1
ATOM 623 C CA . GLU A 1 80 ? -11.160 7.294 21.225 1.00 81.88 80 GLU A CA 1
ATOM 624 C C . GLU A 1 80 ? -11.892 6.247 22.077 1.00 81.88 80 GLU A C 1
ATOM 626 O O . GLU A 1 80 ? -12.174 6.485 23.255 1.00 81.88 80 GLU A O 1
ATOM 631 N N . LEU A 1 81 ? -12.128 5.053 21.524 1.00 76.31 81 LEU A N 1
ATOM 632 C CA . LEU A 1 81 ? -12.759 3.937 22.237 1.00 76.31 81 LEU A CA 1
ATOM 633 C C . LEU A 1 81 ? -11.927 3.443 23.425 1.00 76.31 81 LEU A C 1
ATOM 635 O O . LEU A 1 81 ? -12.492 3.038 24.441 1.00 76.31 81 LEU A O 1
ATOM 639 N N . HIS A 1 82 ? -10.597 3.492 23.333 1.00 74.00 82 HIS A N 1
ATOM 640 C CA . HIS A 1 82 ? -9.716 3.119 24.438 1.00 74.00 82 HIS A CA 1
ATOM 641 C C . HIS A 1 82 ? -9.965 3.979 25.691 1.00 74.00 82 HIS A C 1
ATOM 643 O O . HIS A 1 82 ? -9.998 3.448 26.804 1.00 74.00 82 HIS A O 1
ATOM 649 N N . VAL A 1 83 ? -10.193 5.285 25.511 1.00 77.00 83 VAL A N 1
ATOM 650 C CA . VAL A 1 83 ? -10.461 6.234 26.608 1.00 77.00 83 VAL A CA 1
ATOM 651 C C . VAL A 1 83 ? -11.900 6.110 27.133 1.00 77.00 83 VAL A C 1
ATOM 653 O O . VAL A 1 83 ? -12.175 6.437 28.290 1.00 77.00 83 VAL A O 1
ATOM 656 N N . GLN A 1 84 ? -12.832 5.604 26.321 1.00 71.38 84 GLN A N 1
ATOM 657 C CA . GLN A 1 84 ? -14.233 5.462 26.713 1.00 71.38 84 GLN A CA 1
ATOM 658 C C . GLN A 1 84 ? -14.467 4.303 27.702 1.00 71.38 84 GLN A C 1
ATOM 660 O O . GLN A 1 84 ? -14.032 3.159 27.530 1.00 71.38 84 GLN A O 1
ATOM 665 N N . THR A 1 85 ? -15.220 4.608 28.761 1.00 61.09 85 THR A N 1
ATOM 666 C CA . THR A 1 85 ? -15.630 3.658 29.813 1.00 61.09 85 THR A CA 1
ATOM 667 C C . THR A 1 85 ? -17.055 3.146 29.641 1.00 61.09 85 THR A C 1
ATOM 669 O O . THR A 1 85 ? -17.408 2.121 30.212 1.00 61.09 85 THR A O 1
ATOM 672 N N . LYS A 1 86 ? -17.868 3.826 28.832 1.00 63.50 86 LYS A N 1
ATOM 673 C CA . LYS A 1 86 ? -19.196 3.388 28.403 1.00 63.50 86 LYS A CA 1
ATOM 674 C C . LYS A 1 86 ? -19.316 3.666 26.917 1.00 63.50 86 LYS A C 1
ATOM 676 O O . LYS A 1 86 ? -18.822 4.695 26.459 1.00 63.50 86 LYS A O 1
ATOM 681 N N . LEU A 1 87 ? -20.003 2.785 26.194 1.00 63.38 87 LEU A N 1
ATOM 682 C CA . LEU A 1 87 ? -20.485 3.123 24.863 1.00 63.38 87 LEU A CA 1
ATOM 683 C C . LEU A 1 87 ? -21.442 4.297 25.0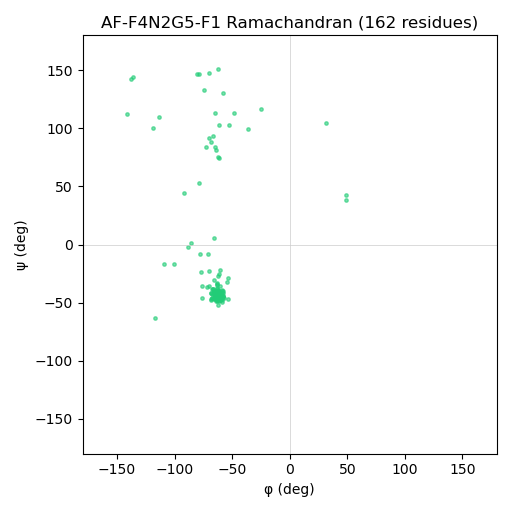26 1.00 63.38 87 LEU A C 1
ATOM 685 O O . LEU A 1 87 ? -22.576 4.136 25.476 1.00 63.38 87 LEU A O 1
ATOM 689 N N . VAL A 1 88 ? -20.969 5.492 24.690 1.00 58.06 88 VAL A N 1
ATOM 690 C CA . VAL A 1 88 ? -21.887 6.523 24.231 1.00 58.06 88 VAL A CA 1
ATOM 691 C C . VAL A 1 88 ? -22.569 5.887 23.025 1.00 58.06 88 VAL A C 1
ATOM 693 O O . VAL A 1 88 ? -21.876 5.299 22.191 1.00 58.06 88 VAL A O 1
ATOM 696 N N . GLU A 1 89 ? -23.901 5.920 22.958 1.00 51.97 89 GLU A N 1
ATOM 697 C CA . GLU A 1 89 ? -24.632 5.650 21.717 1.00 51.97 89 GLU A CA 1
ATOM 698 C C . GLU A 1 89 ? -24.204 6.719 20.706 1.00 51.97 89 GLU A C 1
ATOM 700 O O . GLU A 1 89 ? -24.886 7.708 20.460 1.00 51.97 89 GLU A O 1
ATOM 705 N N . SER A 1 90 ? -22.986 6.570 20.197 1.00 49.75 90 SER A N 1
ATOM 706 C CA . SER A 1 90 ? -22.448 7.338 19.107 1.00 49.75 90 SER A CA 1
ATOM 707 C C . SER A 1 90 ? -23.318 6.938 17.934 1.00 49.75 90 SER A C 1
ATOM 709 O O . SER A 1 90 ? -23.414 5.767 17.553 1.00 49.75 90 SER A O 1
ATOM 711 N N . GLU A 1 91 ? -24.066 7.943 17.493 1.00 44.22 91 GLU A N 1
ATOM 712 C CA . GLU A 1 91 ? -24.889 7.974 16.305 1.00 44.22 91 GLU A CA 1
ATOM 713 C C . GLU A 1 91 ? -24.375 6.982 15.276 1.00 44.22 91 GLU A C 1
ATOM 715 O O . GLU A 1 91 ? -23.252 7.123 14.811 1.00 44.22 91 GLU A O 1
ATOM 720 N N . LYS A 1 92 ? -25.214 5.981 14.977 1.00 44.62 92 LYS A N 1
ATOM 721 C CA . LYS A 1 92 ? -25.209 5.170 13.758 1.00 44.62 92 LYS A CA 1
ATOM 722 C C . LYS A 1 92 ? -23.809 4.996 13.175 1.00 44.62 92 LYS A C 1
ATOM 724 O O . LYS A 1 92 ? -23.367 5.889 12.466 1.00 44.62 92 LYS A O 1
ATOM 729 N N . LEU A 1 93 ? -23.202 3.814 13.339 1.00 54.66 93 LEU A N 1
ATOM 730 C CA . LEU A 1 93 ? -22.226 3.288 12.371 1.00 54.66 93 LEU A CA 1
ATOM 731 C C . LEU A 1 93 ? -22.685 3.702 10.970 1.00 54.66 93 LEU A C 1
ATOM 733 O O . LEU A 1 93 ? -23.664 3.157 10.444 1.00 54.66 93 LEU A O 1
ATOM 737 N N . ASP A 1 94 ? -22.076 4.769 10.463 1.00 63.16 94 ASP A N 1
ATOM 738 C CA . ASP A 1 94 ? -22.708 5.561 9.426 1.00 63.16 94 ASP A CA 1
ATOM 739 C C . ASP A 1 94 ? -22.701 4.707 8.159 1.00 63.16 94 ASP A C 1
ATOM 741 O O . ASP A 1 94 ? -21.805 3.878 7.949 1.00 63.16 94 ASP A O 1
ATOM 745 N N . LYS A 1 95 ? -23.709 4.847 7.295 1.00 63.88 95 LYS A N 1
ATOM 746 C CA . LYS A 1 95 ? -23.685 4.137 6.004 1.00 63.88 95 LYS A CA 1
ATOM 747 C C . LYS A 1 95 ? -22.383 4.440 5.251 1.00 63.88 95 LYS A C 1
ATOM 749 O O . LYS A 1 95 ? -21.901 3.579 4.517 1.00 63.88 95 LYS A O 1
ATOM 754 N N . SER A 1 96 ? -21.815 5.626 5.481 1.00 75.06 96 SER A N 1
ATOM 755 C CA . SER A 1 96 ? -20.504 6.042 4.986 1.00 75.06 96 SER A CA 1
ATOM 756 C C . SER A 1 96 ? -19.357 5.145 5.476 1.00 75.06 96 SER A C 1
ATOM 758 O O . SER A 1 96 ? -18.527 4.752 4.664 1.00 75.06 96 SER A O 1
ATOM 760 N N . HIS A 1 97 ? -19.337 4.728 6.747 1.00 80.69 97 HIS A N 1
ATOM 761 C CA . HIS A 1 97 ? -18.291 3.862 7.307 1.00 80.69 97 HIS A CA 1
ATOM 762 C C . HIS A 1 97 ? -18.276 2.486 6.642 1.00 80.69 97 HIS A C 1
ATOM 764 O O . HIS A 1 97 ? -17.242 2.037 6.149 1.00 80.69 97 HIS A O 1
ATOM 770 N N . ARG A 1 98 ? -19.451 1.854 6.522 1.00 79.44 98 ARG A N 1
ATOM 771 C CA . ARG A 1 98 ? -19.585 0.555 5.838 1.00 79.44 98 ARG A CA 1
ATOM 772 C C . ARG A 1 98 ? -19.179 0.640 4.371 1.00 79.44 98 ARG A C 1
ATOM 774 O O . ARG A 1 98 ? -18.540 -0.277 3.863 1.00 79.44 98 ARG A O 1
ATOM 781 N N . LEU A 1 99 ? -19.548 1.730 3.699 1.00 84.25 99 LEU A N 1
ATOM 782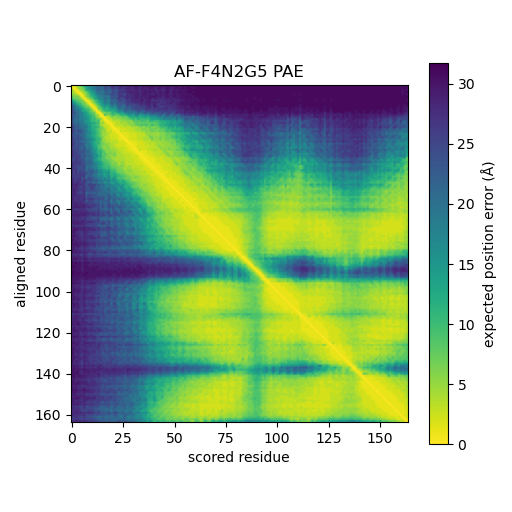 C CA . LEU A 1 99 ? -19.158 1.976 2.315 1.00 84.25 99 LEU A CA 1
ATOM 783 C C . LEU A 1 99 ? -17.636 2.133 2.191 1.00 84.25 99 LEU A C 1
ATOM 785 O O . LEU A 1 99 ? -17.029 1.490 1.339 1.00 84.25 99 LEU A O 1
ATOM 789 N N . ASN A 1 100 ? -17.017 2.922 3.069 1.00 85.38 100 ASN A N 1
ATOM 790 C CA . ASN A 1 100 ? -15.571 3.140 3.084 1.00 85.38 100 ASN A CA 1
ATOM 791 C C . ASN A 1 100 ? -14.798 1.851 3.381 1.00 85.38 100 ASN A C 1
ATOM 793 O O . ASN A 1 100 ? -13.778 1.596 2.744 1.00 85.38 100 ASN A O 1
ATOM 797 N N . LEU A 1 101 ? -15.304 1.002 4.277 1.00 88.19 101 LEU A N 1
ATOM 798 C CA . LEU A 1 101 ? -14.717 -0.305 4.567 1.00 88.19 101 LEU A CA 1
ATOM 799 C C . LEU A 1 101 ? -14.772 -1.235 3.350 1.00 88.19 101 LEU A C 1
ATOM 801 O O . LEU A 1 101 ? -13.762 -1.844 3.000 1.00 88.19 101 LEU A O 1
ATOM 805 N N . VAL A 1 102 ? -15.923 -1.316 2.671 1.00 87.62 102 VAL A N 1
ATOM 806 C CA . VAL A 1 102 ? -16.061 -2.124 1.448 1.00 87.62 102 VAL A CA 1
ATOM 807 C C . VAL A 1 102 ? -15.136 -1.598 0.353 1.00 87.62 102 VAL A C 1
ATOM 809 O O . VAL A 1 102 ? -14.400 -2.384 -0.240 1.00 87.62 102 VAL A O 1
ATOM 812 N N . ASN A 1 103 ? -15.102 -0.281 0.135 1.00 89.19 103 ASN A N 1
ATOM 813 C CA . ASN A 1 103 ? -14.211 0.341 -0.844 1.00 89.19 103 ASN A CA 1
ATOM 814 C C . ASN A 1 103 ? -12.742 0.027 -0.528 1.00 89.19 103 ASN A C 1
ATOM 816 O O . ASN A 1 103 ? -12.021 -0.482 -1.383 1.00 89.19 103 ASN A O 1
ATOM 820 N N . THR A 1 104 ? -12.312 0.221 0.718 1.00 90.44 104 THR A N 1
ATOM 821 C CA . THR A 1 104 ? -10.938 -0.073 1.154 1.00 90.44 104 THR A CA 1
ATOM 822 C C . THR A 1 104 ? -10.592 -1.549 0.969 1.00 90.44 104 THR A C 1
ATOM 824 O O . THR A 1 104 ? -9.520 -1.880 0.462 1.00 90.44 104 THR A O 1
ATOM 827 N N . GLN A 1 105 ? -11.516 -2.456 1.292 1.00 89.38 105 GLN A N 1
ATOM 828 C CA . GLN A 1 105 ? -11.317 -3.883 1.064 1.00 89.38 105 GLN A CA 1
ATOM 829 C C . GLN A 1 105 ? -11.172 -4.207 -0.430 1.00 89.38 105 GLN A C 1
ATOM 831 O O . GLN A 1 105 ? -10.307 -5.007 -0.790 1.00 89.38 105 GLN A O 1
ATOM 836 N N . THR A 1 106 ? -11.970 -3.585 -1.307 1.00 88.56 106 THR A N 1
ATOM 837 C CA . THR A 1 106 ? -11.826 -3.773 -2.761 1.00 88.56 106 THR A CA 1
ATOM 838 C C . THR A 1 106 ? -10.492 -3.236 -3.279 1.00 88.56 106 THR A C 1
ATOM 840 O O . THR A 1 106 ? -9.839 -3.912 -4.069 1.00 88.56 106 THR A O 1
ATOM 843 N N . LEU A 1 107 ? -10.032 -2.086 -2.775 1.00 89.69 107 LEU A N 1
ATOM 844 C CA . LEU A 1 107 ? -8.731 -1.507 -3.119 1.00 89.69 107 LEU A CA 1
ATOM 845 C C . LEU A 1 107 ? -7.572 -2.424 -2.708 1.00 89.69 107 LEU A C 1
ATOM 847 O O . LEU A 1 107 ? -6.653 -2.646 -3.493 1.00 89.69 107 LEU A O 1
ATOM 851 N N . ILE A 1 108 ? -7.638 -3.021 -1.515 1.00 88.31 108 ILE A N 1
ATOM 852 C CA . ILE A 1 108 ? -6.646 -4.006 -1.062 1.00 88.31 108 ILE A CA 1
ATOM 853 C C . ILE A 1 108 ? -6.701 -5.272 -1.928 1.00 88.31 108 ILE A C 1
ATOM 855 O O . ILE A 1 108 ? -5.658 -5.796 -2.313 1.00 88.31 108 ILE A O 1
ATOM 859 N N . GLN A 1 109 ? -7.896 -5.747 -2.294 1.00 87.81 109 GLN A N 1
ATOM 860 C CA . GLN A 1 109 ? -8.045 -6.902 -3.186 1.00 87.81 109 GLN A CA 1
ATOM 861 C C . GLN A 1 109 ? -7.470 -6.649 -4.584 1.00 87.81 109 GLN A C 1
ATOM 863 O O . GLN A 1 109 ? -6.880 -7.559 -5.157 1.00 87.81 109 GLN A O 1
ATOM 868 N N . MET A 1 110 ? -7.559 -5.424 -5.115 1.00 84.62 110 MET A N 1
ATOM 869 C CA . MET A 1 110 ? -6.939 -5.067 -6.399 1.00 84.62 110 MET A CA 1
ATOM 870 C C . MET A 1 110 ? -5.412 -5.236 -6.402 1.00 84.62 110 MET A C 1
ATOM 872 O O . MET A 1 110 ? -4.819 -5.390 -7.471 1.00 84.62 110 MET A O 1
ATOM 876 N N . LEU A 1 111 ? -4.767 -5.233 -5.230 1.00 85.50 111 LEU A N 1
ATOM 877 C CA . LEU A 1 111 ? -3.327 -5.470 -5.100 1.00 85.50 111 LEU A CA 1
ATOM 878 C C . LEU A 1 111 ? -2.947 -6.956 -5.214 1.00 85.50 111 LEU A C 1
ATOM 880 O O . LEU A 1 111 ? -1.754 -7.255 -5.296 1.00 85.50 111 LEU A O 1
ATOM 884 N N . ASN A 1 112 ? -3.931 -7.870 -5.249 1.00 85.38 112 ASN A N 1
ATOM 885 C CA . ASN A 1 112 ? -3.745 -9.324 -5.318 1.00 85.38 112 ASN A CA 1
ATOM 886 C C . ASN A 1 112 ? -2.741 -9.853 -4.274 1.00 85.38 112 ASN A C 1
ATOM 888 O O . ASN A 1 112 ? -1.879 -10.676 -4.583 1.00 85.38 112 ASN A O 1
ATOM 892 N N . ASP A 1 113 ? -2.822 -9.348 -3.040 1.00 87.12 113 ASP A N 1
ATOM 893 C CA . ASP A 1 113 ? -1.981 -9.786 -1.927 1.00 87.12 113 ASP A CA 1
ATOM 894 C C . ASP A 1 113 ? -2.845 -10.371 -0.801 1.00 87.12 113 ASP A C 1
ATOM 896 O O . ASP A 1 113 ? -3.454 -9.648 -0.008 1.00 87.12 113 ASP A O 1
ATOM 900 N N . ASP A 1 114 ? -2.904 -11.704 -0.749 1.00 88.19 114 ASP A N 1
ATOM 901 C CA . ASP A 1 114 ? -3.699 -12.444 0.236 1.00 88.19 114 ASP A CA 1
ATOM 902 C C . ASP A 1 114 ? -3.220 -12.207 1.670 1.00 88.19 114 ASP A C 1
ATOM 904 O O . ASP A 1 114 ? -4.032 -12.177 2.600 1.00 88.19 114 ASP A O 1
ATOM 908 N N . LYS A 1 115 ? -1.909 -12.007 1.857 1.00 90.06 115 LYS A N 1
ATOM 909 C CA . LYS A 1 115 ? -1.341 -11.717 3.173 1.00 90.06 115 LYS A CA 1
ATOM 910 C C . LYS A 1 115 ? -1.789 -10.337 3.633 1.00 90.06 115 LYS A C 1
ATOM 912 O O . LYS A 1 115 ? -2.303 -10.215 4.740 1.00 90.06 115 LYS A O 1
ATOM 917 N N . LEU A 1 116 ? -1.682 -9.335 2.766 1.00 89.94 116 LEU A N 1
ATOM 918 C CA . LEU A 1 116 ? -2.133 -7.976 3.061 1.00 89.94 116 LEU A CA 1
ATOM 919 C C . LEU A 1 116 ? -3.628 -7.937 3.407 1.00 89.94 116 LEU A C 1
ATOM 921 O O . LEU A 1 116 ? -4.036 -7.271 4.358 1.00 89.94 116 LEU A O 1
ATOM 925 N N . LEU A 1 117 ? -4.448 -8.685 2.664 1.00 90.38 117 LEU A N 1
ATOM 926 C CA . LEU A 1 117 ? -5.879 -8.803 2.938 1.00 90.38 117 LEU A CA 1
ATOM 927 C C . LEU A 1 117 ? -6.155 -9.493 4.282 1.00 90.38 117 LEU A C 1
ATOM 929 O O . LEU A 1 117 ? -7.071 -9.092 5.004 1.00 90.38 117 LEU A O 1
ATOM 933 N N . SER A 1 118 ? -5.391 -10.532 4.618 1.00 91.31 118 SER A N 1
ATOM 934 C CA . SER A 1 118 ? -5.495 -11.230 5.903 1.00 91.31 118 SER A CA 1
ATOM 935 C C . SER A 1 118 ? -5.092 -10.327 7.072 1.00 91.31 118 SER A C 1
ATOM 937 O O . SER A 1 118 ? -5.824 -10.234 8.063 1.00 91.31 118 SER A O 1
ATOM 939 N N . ASP A 1 119 ? -3.972 -9.616 6.942 1.00 91.19 119 ASP A N 1
ATOM 940 C CA . ASP A 1 119 ? -3.480 -8.665 7.941 1.00 91.19 119 ASP A CA 1
ATOM 941 C C . ASP A 1 119 ? -4.507 -7.540 8.150 1.00 91.19 119 ASP A C 1
ATOM 943 O O . ASP A 1 119 ? -4.835 -7.206 9.288 1.00 91.19 119 ASP A O 1
ATOM 947 N N . PHE A 1 120 ? -5.113 -7.030 7.071 1.00 91.38 120 PHE A N 1
ATOM 948 C CA . PHE A 1 120 ? -6.182 -6.029 7.143 1.00 91.38 120 PHE A CA 1
ATOM 949 C C . PHE A 1 120 ? -7.444 -6.536 7.857 1.00 91.38 120 PHE A C 1
ATOM 951 O O . PHE A 1 120 ? -8.011 -5.835 8.693 1.00 91.38 120 PHE A O 1
ATOM 958 N N . LYS A 1 121 ? -7.883 -7.772 7.593 1.00 90.38 121 LYS A N 1
ATOM 959 C CA . LYS A 1 121 ? -9.013 -8.375 8.327 1.00 90.38 121 LYS A CA 1
ATOM 960 C C . LYS A 1 121 ? -8.702 -8.548 9.813 1.00 90.38 121 LYS A C 1
ATOM 962 O O . LYS A 1 121 ? -9.579 -8.347 10.650 1.00 90.38 121 LYS A O 1
ATOM 967 N N . THR A 1 122 ? -7.458 -8.896 10.131 1.00 90.31 122 THR A N 1
ATOM 968 C CA . THR A 1 122 ? -6.991 -9.036 11.515 1.00 90.31 122 THR A CA 1
ATOM 969 C C . THR A 1 122 ? -6.963 -7.679 12.210 1.00 90.31 122 THR A C 1
ATOM 971 O O . THR A 1 122 ? -7.463 -7.557 13.324 1.00 90.31 122 THR A O 1
ATOM 974 N N . PHE A 1 123 ? -6.496 -6.634 11.526 1.00 90.50 123 PHE A N 1
ATOM 975 C CA . PHE A 1 123 ? -6.558 -5.254 12.006 1.00 90.50 123 PHE A CA 1
ATOM 976 C C . PHE A 1 123 ? -7.989 -4.838 12.397 1.00 90.50 123 PHE A C 1
ATOM 978 O O . PHE A 1 123 ? -8.204 -4.353 13.507 1.00 90.50 123 PHE A O 1
ATOM 985 N N . LEU A 1 124 ? -8.987 -5.128 11.555 1.00 88.06 124 LEU A N 1
ATOM 986 C CA . LEU A 1 124 ? -10.395 -4.822 11.856 1.00 88.06 124 LEU A CA 1
ATOM 987 C C . LEU A 1 124 ? -10.933 -5.568 13.092 1.00 88.06 124 LEU A C 1
ATOM 989 O O . LEU A 1 124 ? -11.840 -5.083 13.768 1.00 88.06 124 LEU A O 1
ATOM 993 N N . SER A 1 125 ? -10.378 -6.737 13.422 1.00 86.75 125 SER A N 1
ATOM 994 C CA . SER A 1 125 ? -10.793 -7.500 14.608 1.00 86.75 125 SER A CA 1
ATOM 995 C C . SER A 1 125 ? -10.371 -6.848 15.934 1.00 86.75 125 SER A C 1
ATOM 997 O O . SER A 1 125 ? -11.022 -7.070 16.961 1.00 86.75 125 SER A O 1
ATOM 999 N N . GLY A 1 126 ? -9.343 -5.988 15.918 1.00 82.50 126 GLY A N 1
ATOM 1000 C CA . GLY A 1 126 ? -8.914 -5.219 17.091 1.00 82.50 126 GLY A CA 1
ATOM 1001 C C . GLY A 1 126 ? -10.008 -4.276 17.594 1.00 82.50 126 GLY A C 1
ATOM 1002 O O . GLY A 1 126 ? -10.278 -4.210 18.796 1.00 82.50 126 GLY A O 1
ATOM 1003 N N . TRP A 1 127 ? -10.728 -3.638 16.666 1.00 79.69 127 TRP A N 1
ATOM 1004 C CA . TRP A 1 127 ? -11.885 -2.793 16.973 1.00 79.69 127 TRP A CA 1
ATOM 1005 C C . TRP A 1 127 ? -13.011 -3.581 17.652 1.00 79.69 127 TRP A C 1
ATOM 1007 O O . TRP A 1 127 ? -13.490 -3.192 18.718 1.00 79.69 127 TRP A O 1
ATOM 1017 N N . VAL A 1 128 ? -13.370 -4.740 17.089 1.00 82.44 128 VAL A N 1
ATOM 1018 C CA . VAL A 1 128 ? -14.401 -5.634 17.650 1.00 82.44 128 VAL A CA 1
ATOM 1019 C C . VAL A 1 128 ? -14.034 -6.072 19.069 1.00 82.44 128 VAL A C 1
ATOM 1021 O O . VAL A 1 128 ? -14.892 -6.142 19.948 1.00 82.44 128 VAL A O 1
ATOM 1024 N N . SER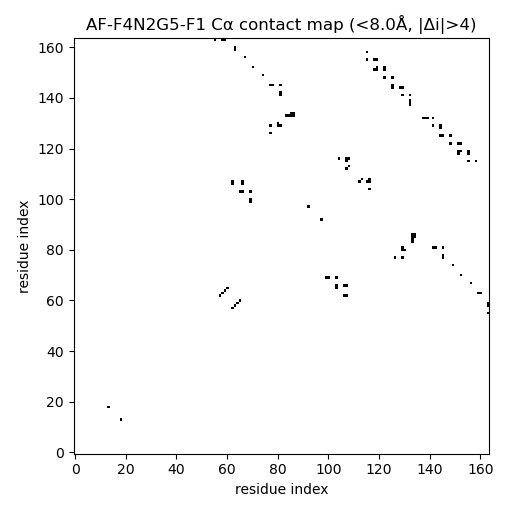 A 1 129 ? -12.751 -6.336 19.312 1.00 83.38 129 SER A N 1
ATOM 1025 C CA . SER A 1 129 ? -12.255 -6.791 20.612 1.00 83.38 129 SER A CA 1
ATOM 1026 C C . SER A 1 129 ? -12.373 -5.704 21.686 1.00 83.38 129 SER A C 1
ATOM 1028 O O . SER A 1 129 ? -12.907 -5.970 22.764 1.00 83.38 129 SER A O 1
ATOM 1030 N N . ILE A 1 130 ? -11.967 -4.464 21.387 1.00 80.38 130 ILE A N 1
ATOM 1031 C CA . ILE A 1 130 ? -12.115 -3.330 22.320 1.00 80.38 130 ILE A CA 1
ATOM 1032 C C . ILE A 1 130 ? -13.590 -3.007 22.558 1.00 80.38 130 ILE A C 1
ATOM 1034 O O . ILE A 1 130 ? -13.994 -2.811 23.707 1.00 80.38 130 ILE A O 1
ATOM 1038 N N . GLN A 1 131 ? -14.415 -3.018 21.509 1.00 79.62 131 GLN A N 1
ATOM 1039 C CA . GLN A 1 131 ? -15.850 -2.794 21.651 1.00 79.62 131 GLN A CA 1
ATOM 1040 C C . GLN A 1 131 ? -16.490 -3.856 22.554 1.00 79.62 131 GLN A C 1
ATOM 1042 O O . GLN A 1 131 ? -17.237 -3.507 23.465 1.00 79.62 131 GLN A O 1
ATOM 1047 N N . ASN A 1 132 ? -16.152 -5.135 22.372 1.00 82.50 132 ASN A N 1
ATOM 1048 C CA . ASN A 1 132 ? -16.653 -6.219 23.219 1.00 82.50 132 ASN A CA 1
ATOM 1049 C C . ASN A 1 132 ? -16.250 -6.057 24.692 1.00 82.50 132 ASN A C 1
ATOM 1051 O O . ASN A 1 132 ? -17.044 -6.393 25.572 1.00 82.50 132 ASN A O 1
ATOM 1055 N N . ILE A 1 133 ? -15.054 -5.536 24.981 1.00 83.06 133 ILE A N 1
ATOM 1056 C CA . ILE A 1 133 ? -14.623 -5.242 26.357 1.00 83.06 133 ILE A CA 1
ATOM 1057 C C . ILE A 1 133 ? -15.495 -4.139 26.970 1.00 83.06 133 ILE A C 1
ATOM 1059 O O . ILE A 1 133 ? -15.930 -4.272 28.113 1.00 83.06 133 ILE A O 1
ATOM 1063 N N . ILE A 1 134 ? -15.791 -3.082 26.204 1.00 77.25 134 ILE A N 1
ATOM 1064 C CA . ILE A 1 134 ? -16.631 -1.962 26.655 1.00 77.25 134 ILE A CA 1
ATOM 1065 C C . ILE A 1 134 ? -18.089 -2.406 26.852 1.00 77.25 134 ILE A C 1
ATOM 1067 O O . ILE A 1 134 ? -18.672 -2.102 27.888 1.00 77.25 134 ILE A O 1
ATOM 1071 N N . VAL A 1 135 ? -18.677 -3.141 25.897 1.00 79.88 135 VAL A N 1
ATOM 1072 C CA . VAL A 1 135 ? -20.073 -3.631 25.968 1.00 79.88 135 VAL A CA 1
ATOM 1073 C C . VAL A 1 135 ? -20.281 -4.530 27.182 1.00 79.88 135 VAL A C 1
ATOM 1075 O O . VAL A 1 135 ? -21.262 -4.379 27.906 1.00 79.88 135 VAL A O 1
ATOM 1078 N N . ASN A 1 136 ? -19.362 -5.471 27.399 1.00 81.25 136 ASN A N 1
ATOM 1079 C CA . ASN A 1 136 ? -19.502 -6.475 28.450 1.00 81.25 136 ASN A CA 1
ATOM 1080 C C . ASN A 1 136 ? -18.993 -5.990 29.818 1.00 81.25 136 ASN A C 1
ATOM 1082 O O . ASN A 1 136 ? -19.039 -6.760 30.771 1.00 81.25 136 ASN A O 1
ATOM 1086 N N . ASN A 1 137 ? -18.520 -4.739 29.931 1.00 71.62 137 ASN A N 1
ATOM 1087 C CA . ASN A 1 137 ? -17.864 -4.197 31.129 1.00 71.62 137 ASN A CA 1
ATOM 1088 C C . ASN A 1 137 ? -16.753 -5.118 31.675 1.00 71.62 137 ASN A C 1
ATOM 1090 O O . ASN A 1 137 ? -16.602 -5.273 32.886 1.00 71.62 137 ASN A O 1
ATOM 1094 N N . ASN A 1 138 ? -15.984 -5.747 30.784 1.00 74.31 138 ASN A N 1
ATOM 1095 C CA . ASN A 1 138 ? -14.892 -6.634 31.179 1.00 74.31 138 ASN A CA 1
ATOM 1096 C C . ASN A 1 138 ? -13.635 -5.824 31.544 1.00 74.31 138 ASN A C 1
ATOM 1098 O O . ASN A 1 138 ? -13.325 -4.823 30.898 1.00 74.31 138 ASN A O 1
ATOM 1102 N N . GLU A 1 139 ? -12.844 -6.308 32.505 1.00 66.25 139 GLU A N 1
ATOM 1103 C CA . GLU A 1 139 ? -11.487 -5.808 32.800 1.00 66.25 139 GLU A CA 1
ATOM 1104 C C . GLU A 1 139 ? -10.462 -6.359 31.789 1.00 66.25 139 GLU A C 1
ATOM 1106 O O . GLU A 1 139 ? -9.474 -6.999 32.140 1.00 66.25 139 GLU A O 1
ATOM 1111 N N . GLY A 1 140 ? -10.732 -6.180 30.495 1.00 73.38 140 GLY A N 1
ATOM 1112 C CA . GLY A 1 140 ? -9.802 -6.570 29.436 1.00 73.38 140 GLY A CA 1
ATOM 1113 C C . GLY A 1 140 ? -8.679 -5.546 29.261 1.00 73.38 140 GLY A C 1
ATOM 1114 O O . GLY A 1 140 ? -8.911 -4.342 29.392 1.00 73.38 140 GLY A O 1
ATOM 1115 N N . ASP A 1 141 ? -7.478 -6.008 28.904 1.00 81.00 141 ASP A N 1
ATOM 1116 C CA . ASP A 1 141 ? -6.345 -5.133 28.592 1.00 81.00 141 ASP A CA 1
ATOM 1117 C C . ASP A 1 141 ? -6.543 -4.433 27.236 1.00 81.00 141 ASP A C 1
ATOM 1119 O O . ASP A 1 141 ? -6.058 -4.855 26.182 1.00 81.00 141 ASP A O 1
ATOM 1123 N N . LYS A 1 142 ? -7.288 -3.324 27.267 1.00 81.00 142 LYS A N 1
ATOM 1124 C CA . LYS A 1 142 ? -7.523 -2.464 26.101 1.00 81.00 142 LYS A CA 1
ATOM 1125 C C . LYS A 1 142 ? -6.226 -1.865 25.548 1.00 81.00 142 LYS A C 1
ATOM 1127 O O . LYS A 1 142 ? -6.209 -1.465 24.385 1.00 81.00 142 LYS A O 1
ATOM 1132 N N . PHE A 1 143 ? -5.183 -1.727 26.371 1.00 83.06 143 PHE A N 1
ATOM 1133 C CA . PHE A 1 143 ? -3.925 -1.105 25.964 1.00 83.06 143 PHE A CA 1
ATOM 1134 C C . PHE A 1 143 ? -3.104 -2.060 25.099 1.00 83.06 143 PHE A C 1
ATOM 1136 O O . PHE A 1 143 ? -2.665 -1.668 24.018 1.00 83.06 143 PHE A O 1
ATOM 1143 N N . SER A 1 144 ? -2.979 -3.323 25.517 1.00 85.88 144 SER A N 1
ATOM 1144 C CA . SER A 1 144 ? -2.316 -4.360 24.718 1.00 85.88 144 SER A CA 1
ATOM 1145 C C . SER A 1 144 ? -2.978 -4.530 23.345 1.00 85.88 144 SER A C 1
ATOM 1147 O O . SER A 1 144 ? -2.282 -4.511 22.331 1.00 85.88 144 SER A O 1
ATOM 1149 N N . ILE A 1 145 ? -4.315 -4.569 23.284 1.00 85.12 145 ILE A N 1
ATOM 1150 C CA . ILE A 1 145 ? -5.044 -4.699 22.008 1.00 85.12 145 ILE A CA 1
ATOM 1151 C C . ILE A 1 145 ? -4.817 -3.480 21.103 1.00 85.12 145 ILE A C 1
ATOM 1153 O O . ILE A 1 145 ? -4.588 -3.635 19.901 1.00 85.12 145 ILE A O 1
ATOM 1157 N N . LEU A 1 146 ? -4.848 -2.263 21.659 1.00 86.31 146 LEU A N 1
ATOM 1158 C CA . LEU A 1 146 ? -4.531 -1.042 20.912 1.00 86.31 146 LEU A CA 1
ATOM 1159 C C . LEU A 1 146 ? -3.103 -1.104 20.350 1.00 86.31 146 LEU A C 1
ATOM 1161 O O . LEU A 1 146 ? -2.901 -0.826 19.169 1.00 86.31 146 LEU A O 1
ATOM 1165 N N . GLN A 1 147 ? -2.127 -1.516 21.159 1.00 86.94 147 GLN A N 1
ATOM 1166 C CA . GLN A 1 147 ? -0.731 -1.612 20.741 1.00 86.94 147 GLN A CA 1
ATOM 1167 C C . GLN A 1 147 ? -0.534 -2.636 19.613 1.00 86.94 147 GLN A C 1
ATOM 1169 O O . GLN A 1 147 ? 0.110 -2.323 18.609 1.00 86.94 147 GLN A O 1
ATOM 1174 N N . GLU A 1 148 ? -1.116 -3.829 19.733 1.00 89.00 148 GLU A N 1
ATOM 1175 C CA . GLU A 1 148 ? -1.074 -4.856 18.684 1.00 89.00 148 GLU A CA 1
ATOM 1176 C C . GLU A 1 148 ? -1.732 -4.369 17.389 1.00 89.00 148 GLU A C 1
ATOM 1178 O O . GLU A 1 148 ? -1.177 -4.534 16.299 1.00 89.00 148 GLU A O 1
ATOM 1183 N N . THR A 1 149 ? -2.873 -3.687 17.503 1.00 88.81 149 THR A N 1
ATOM 1184 C CA . THR A 1 149 ? -3.598 -3.138 16.350 1.00 88.81 149 THR A CA 1
ATOM 1185 C C . THR A 1 149 ? -2.802 -2.022 15.662 1.00 88.81 149 THR A C 1
ATOM 1187 O O . THR A 1 149 ? -2.746 -1.972 14.432 1.00 88.81 149 THR A O 1
ATOM 1190 N N . MET A 1 150 ? -2.111 -1.166 16.425 1.00 88.06 150 MET A N 1
ATOM 1191 C CA . MET A 1 150 ? -1.206 -0.145 15.878 1.00 88.06 150 MET A CA 1
ATOM 1192 C C . MET A 1 150 ? 0.006 -0.762 15.166 1.00 88.06 150 MET A C 1
ATOM 1194 O O . MET A 1 150 ? 0.406 -0.280 14.103 1.00 88.06 150 MET A O 1
ATOM 1198 N N . LEU A 1 151 ? 0.581 -1.839 15.710 1.00 90.69 151 LEU A N 1
ATOM 1199 C CA . LEU A 1 151 ? 1.680 -2.562 15.061 1.00 90.69 151 LEU A CA 1
ATOM 1200 C C . LEU A 1 151 ? 1.229 -3.213 13.748 1.00 90.69 151 LEU A C 1
ATOM 1202 O O . LEU A 1 151 ? 1.936 -3.113 12.742 1.00 90.69 151 LEU A O 1
ATOM 1206 N N . LEU A 1 152 ? 0.038 -3.817 13.728 1.00 90.06 152 LEU A N 1
ATOM 1207 C CA . LEU A 1 152 ? -0.563 -4.370 12.511 1.00 90.06 152 LEU A CA 1
ATOM 1208 C C . LEU A 1 152 ? -0.817 -3.284 11.462 1.00 90.06 152 LEU A C 1
ATOM 1210 O O . LEU A 1 152 ? -0.427 -3.452 10.308 1.00 90.06 152 LEU A O 1
ATOM 1214 N N . ALA A 1 153 ? -1.387 -2.145 11.857 1.00 90.06 153 ALA A N 1
ATOM 1215 C CA . ALA A 1 153 ? -1.592 -1.009 10.963 1.00 90.06 153 ALA A CA 1
ATOM 1216 C C . ALA A 1 153 ? -0.275 -0.510 10.350 1.00 90.06 153 ALA A C 1
ATOM 1218 O O . ALA A 1 153 ? -0.195 -0.274 9.144 1.00 90.06 153 ALA A O 1
ATOM 1219 N N . SER A 1 154 ? 0.779 -0.399 11.163 1.00 89.00 154 SER A N 1
ATOM 1220 C CA . SER A 1 154 ? 2.119 -0.038 10.694 1.00 89.00 154 SER A CA 1
ATOM 1221 C C . SER A 1 154 ? 2.661 -1.056 9.682 1.00 89.00 154 SER A C 1
ATOM 1223 O O . SER A 1 154 ? 3.098 -0.676 8.595 1.00 89.00 154 SER A O 1
ATOM 1225 N N . SER A 1 155 ? 2.551 -2.354 9.984 1.00 90.50 155 SER A N 1
ATOM 1226 C CA . SER A 1 155 ? 2.953 -3.439 9.077 1.00 90.50 155 SER A CA 1
ATOM 1227 C C . SER A 1 155 ? 2.228 -3.361 7.730 1.00 90.50 155 SER A C 1
ATOM 1229 O O . SER A 1 155 ? 2.873 -3.420 6.683 1.00 90.50 155 SER A O 1
ATOM 1231 N N . ILE A 1 156 ? 0.908 -3.150 7.738 1.00 90.38 156 ILE A N 1
ATOM 1232 C CA . ILE A 1 156 ? 0.092 -3.009 6.521 1.00 90.38 156 ILE A CA 1
ATOM 1233 C C . ILE A 1 156 ? 0.576 -1.822 5.681 1.00 90.38 156 ILE A C 1
ATOM 1235 O O . ILE A 1 156 ? 0.772 -1.963 4.474 1.00 90.38 156 ILE A O 1
ATOM 1239 N N . LYS A 1 157 ? 0.836 -0.665 6.301 1.00 89.81 157 LYS A N 1
ATOM 1240 C CA . LYS A 1 157 ? 1.345 0.519 5.587 1.00 89.81 157 LYS A CA 1
ATOM 1241 C C . LYS A 1 157 ? 2.717 0.277 4.962 1.00 89.81 157 LYS A C 1
ATOM 1243 O O . LYS A 1 157 ? 2.944 0.678 3.822 1.00 89.81 157 LYS A O 1
ATOM 1248 N N . VAL A 1 158 ? 3.617 -0.410 5.665 1.00 90.25 158 VAL A N 1
ATOM 1249 C CA . VAL A 1 158 ? 4.931 -0.786 5.117 1.00 90.25 158 VAL A CA 1
ATOM 1250 C C . VAL A 1 158 ? 4.774 -1.731 3.925 1.00 90.25 158 VAL A C 1
ATOM 1252 O O . VAL A 1 158 ? 5.403 -1.518 2.888 1.00 90.25 158 VAL A O 1
ATOM 1255 N N . GLN A 1 159 ? 3.906 -2.739 4.037 1.00 88.69 159 GLN A N 1
ATOM 1256 C CA . GLN A 1 159 ? 3.629 -3.676 2.946 1.00 88.69 159 GLN A CA 1
ATOM 1257 C C . GLN A 1 159 ? 3.029 -2.973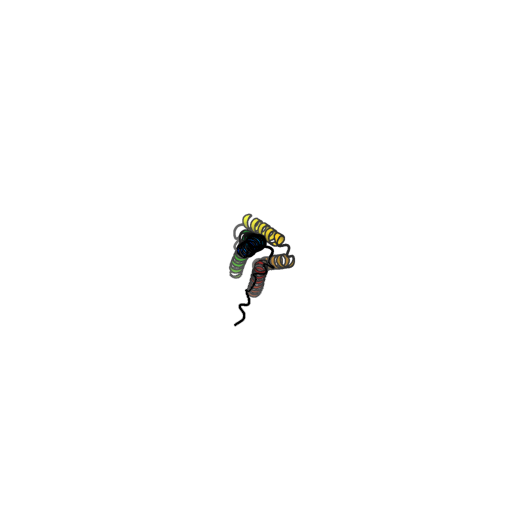 1.719 1.00 88.69 159 GLN A C 1
ATOM 1259 O O . GLN A 1 159 ? 3.438 -3.270 0.599 1.00 88.69 159 GLN A O 1
ATOM 1264 N N . LEU A 1 160 ? 2.121 -2.012 1.916 1.00 87.62 160 LEU A N 1
ATOM 1265 C CA . LEU A 1 160 ? 1.553 -1.192 0.839 1.00 87.62 160 LEU A CA 1
ATOM 1266 C C . LEU A 1 160 ? 2.628 -0.380 0.112 1.00 87.62 160 LEU A C 1
ATOM 1268 O O . LEU A 1 160 ? 2.677 -0.383 -1.116 1.00 87.62 160 LEU A O 1
ATOM 1272 N N . MET A 1 161 ? 3.518 0.277 0.858 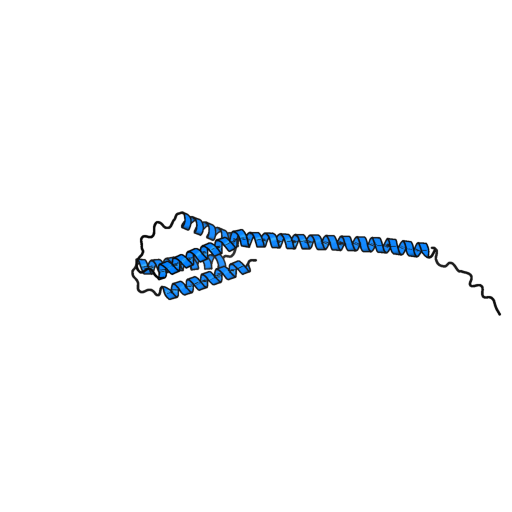1.00 84.88 161 MET A N 1
ATOM 1273 C CA . MET A 1 161 ? 4.604 1.072 0.274 1.00 84.88 161 MET A CA 1
ATOM 1274 C C . MET A 1 161 ? 5.622 0.209 -0.481 1.00 84.88 161 MET A C 1
ATOM 1276 O O . MET A 1 161 ? 6.185 0.660 -1.474 1.00 84.88 161 MET A O 1
ATOM 1280 N N . ALA A 1 162 ? 5.826 -1.044 -0.066 1.00 85.44 162 ALA A N 1
ATOM 1281 C CA . ALA A 1 162 ? 6.710 -1.987 -0.752 1.00 85.44 162 ALA A CA 1
ATOM 1282 C C . ALA A 1 162 ? 6.170 -2.483 -2.112 1.00 85.44 162 ALA A C 1
ATOM 1284 O O . ALA A 1 162 ? 6.887 -3.182 -2.828 1.00 85.44 162 ALA A O 1
ATOM 1285 N N . LYS A 1 163 ? 4.917 -2.165 -2.471 1.00 77.19 163 LYS A N 1
ATOM 1286 C CA . LYS A 1 163 ? 4.303 -2.533 -3.763 1.00 77.19 163 LYS A CA 1
ATOM 1287 C C . LYS A 1 163 ? 4.547 -1.510 -4.882 1.00 77.19 163 LYS A C 1
ATOM 1289 O O . LYS A 1 163 ? 4.088 -1.744 -6.003 1.00 77.19 163 LYS A O 1
ATOM 1294 N N . LEU A 1 164 ? 5.227 -0.403 -4.580 1.00 67.19 164 LEU A N 1
ATOM 1295 C CA . LEU A 1 164 ? 5.646 0.633 -5.532 1.00 67.19 164 LEU A CA 1
ATOM 1296 C C . LEU A 1 164 ? 6.923 0.237 -6.276 1.00 67.19 164 LEU A C 1
ATOM 1298 O O . LEU A 1 164 ? 6.955 0.462 -7.509 1.00 67.19 164 LEU A O 1
#

Secondary structure (DSSP, 8-state):
-----------SSS-HHHHHHHHHHHHHHHHHHHHHHHHHHHHHHHHHHHHHHHHHHHHIIIIIHHHHHHHHHHHHHHHHHHH-SS----S---HHHHHHHHHHHHHHHHTT-HHHHHHHHHHHHHHHHHHHHHHTT----HHHHHHHHHHHHHHHHHHHHTT-

Organism: NCBI:txid913028

Nearest PDB structures (foldseek):
  8dt0-assembly1_A  TM=3.703E-01  e=9.811E-01  synthetic construct
  8i7o-assembly1_B8  TM=2.263E-01  e=3.268E+00  Mus musculus
  8snb-assembly1_1G  TM=3.326E-01  e=8.654E+00  Strongylocentrotus purpuratus
  7pg5-assembly1_B  TM=2.727E-01  e=7.717E+00  Homo sapiens
  6rz7-assembly1_A  TM=3.892E-01  e=9.705E+00  Homo sapiens

Sequence (164 aa):
MITLYCGKENLSALSPEWVGLIGVIAGTILTGLASYFIQRSAHKRSLEIENKRNKANFLIEYVIKDVCAFIDSELNLLQELHVQTKLVESEKLDKSHRLNLVNTQTLIQMLNDDKLLSDFKTFLSGWVSIQNIIVNNNEGDKFSILQETMLLASSIKVQLMAKL

Radius of gyration: 35.9 Å; Cα contacts (8 Å, |Δi|>4): 65; chains: 1; bounding box: 100×26×94 Å

pLDDT: mean 78.37, std 14.31, range [29.44, 91.38]

Mean predicted aligned error: 13.33 Å